Protein AF-A0A1G4BKB5-F1 (afdb_monomer)

InterPro domains:
  IPR043502 DNA/RNA polymerase superfamily [SSF56672] (6-46)

Mean predicted aligned error: 6.32 Å

Sequence (50 aa):
LIRILIFFIFKKNKKKFRFIIDYKKLNEIIKKNYYLLPFIIEFKEILYRA

Structure (mmCIF, N/CA/C/O backbone):
data_AF-A0A1G4BKB5-F1
#
_entry.id   AF-A0A1G4BKB5-F1
#
loop_
_atom_site.group_PDB
_atom_site.id
_atom_site.type_symbol
_atom_site.label_atom_id
_atom_site.label_alt_id
_atom_site.label_comp_id
_atom_site.label_asym_id
_atom_site.label_entity_id
_atom_site.label_seq_id
_atom_site.pdbx_PDB_ins_code
_atom_site.Cartn_x
_atom_site.Cartn_y
_atom_site.Cartn_z
_atom_site.occupancy
_atom_site.B_iso_or_equiv
_atom_site.auth_seq_id
_atom_site.auth_comp_id
_atom_site.auth_asym_id
_atom_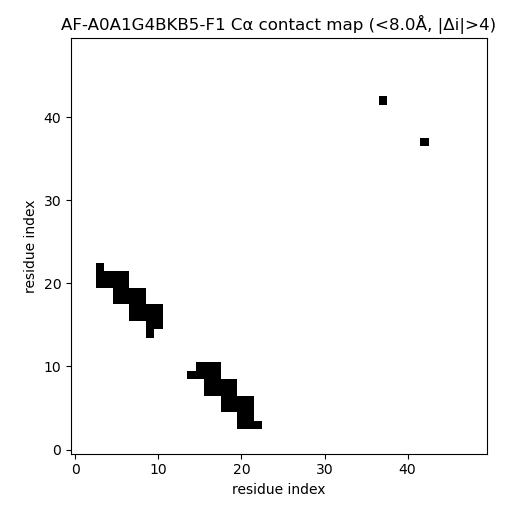site.auth_atom_id
_atom_site.pdbx_PDB_model_num
ATOM 1 N N . LEU A 1 1 ? -21.364 -10.279 0.456 1.00 74.50 1 LEU A N 1
ATOM 2 C CA . LEU A 1 1 ? -20.976 -8.936 0.953 1.00 74.50 1 LEU A CA 1
ATOM 3 C C . LEU A 1 1 ? -19.532 -8.980 1.433 1.00 74.50 1 LEU A C 1
ATOM 5 O O . LEU A 1 1 ? -19.210 -9.812 2.273 1.00 74.50 1 LEU A O 1
ATOM 9 N N . ILE A 1 2 ? -18.655 -8.141 0.880 1.00 81.69 2 ILE A N 1
ATOM 10 C CA . ILE A 1 2 ? -17.264 -8.031 1.343 1.00 81.69 2 ILE A CA 1
ATOM 11 C C . ILE A 1 2 ? -17.263 -7.219 2.639 1.00 81.69 2 ILE A C 1
ATOM 13 O O . ILE A 1 2 ? -17.774 -6.102 2.673 1.00 81.69 2 ILE A O 1
ATOM 17 N N . ARG A 1 3 ? -16.706 -7.782 3.716 1.00 87.50 3 ARG A N 1
ATOM 18 C CA . ARG A 1 3 ? -16.538 -7.070 4.987 1.00 87.50 3 ARG A CA 1
ATOM 19 C C . ARG A 1 3 ? -15.324 -6.149 4.879 1.00 87.50 3 ARG A C 1
ATOM 21 O O . ARG A 1 3 ? -14.212 -6.628 4.660 1.00 87.50 3 ARG A O 1
ATOM 28 N N . ILE A 1 4 ? -15.556 -4.850 5.026 1.00 90.81 4 ILE A N 1
ATOM 29 C CA . ILE A 1 4 ? -14.535 -3.801 4.959 1.00 90.81 4 ILE A CA 1
ATOM 30 C C . ILE A 1 4 ? -14.176 -3.385 6.389 1.00 90.81 4 ILE A C 1
ATOM 32 O O . ILE A 1 4 ? -15.069 -3.149 7.202 1.00 90.81 4 ILE A O 1
ATOM 36 N N . LEU A 1 5 ? -12.880 -3.317 6.704 1.00 93.81 5 LEU A N 1
ATOM 37 C CA . LEU A 1 5 ? -12.403 -2.810 7.993 1.00 93.81 5 LEU A CA 1
ATOM 38 C C . LEU A 1 5 ? -12.146 -1.304 7.902 1.00 93.81 5 LEU A C 1
ATOM 40 O O . LEU A 1 5 ? -11.691 -0.797 6.876 1.00 93.81 5 LEU A O 1
ATOM 44 N N . ILE A 1 6 ? -12.437 -0.598 8.990 1.00 95.38 6 ILE A N 1
ATOM 45 C CA . ILE A 1 6 ? -12.253 0.846 9.131 1.00 95.38 6 ILE A CA 1
ATOM 46 C C . ILE A 1 6 ? -11.397 1.096 10.369 1.00 95.38 6 ILE A C 1
ATOM 48 O O . ILE A 1 6 ? -11.623 0.501 11.421 1.00 95.38 6 ILE A O 1
ATOM 52 N N . PHE A 1 7 ? -10.444 2.014 10.247 1.00 95.88 7 PHE A N 1
ATOM 53 C CA . PHE A 1 7 ? -9.532 2.417 11.305 1.00 95.88 7 PHE A CA 1
ATOM 54 C C . PHE A 1 7 ? -9.577 3.928 11.523 1.00 95.88 7 PHE A C 1
ATOM 56 O O . PHE A 1 7 ? -9.618 4.714 10.574 1.00 95.88 7 PHE A O 1
ATOM 63 N N . PHE A 1 8 ? -9.476 4.335 12.785 1.00 96.06 8 PHE A N 1
ATOM 64 C CA . PHE A 1 8 ? -9.166 5.708 13.166 1.00 96.06 8 PHE A CA 1
ATOM 65 C C . PHE A 1 8 ? -7.731 5.756 13.680 1.00 96.06 8 PHE A C 1
ATOM 67 O O . PHE A 1 8 ? -7.416 5.189 14.722 1.00 96.06 8 PHE A O 1
ATOM 74 N N . ILE A 1 9 ? -6.851 6.426 12.939 1.00 95.19 9 ILE A N 1
ATOM 75 C CA . ILE A 1 9 ? -5.427 6.536 13.278 1.00 95.19 9 ILE A CA 1
ATOM 76 C C . ILE A 1 9 ? -5.090 7.997 13.553 1.00 95.19 9 ILE A C 1
ATOM 78 O O . ILE A 1 9 ? -5.527 8.892 12.829 1.00 95.19 9 ILE A O 1
ATOM 82 N N . PHE A 1 10 ? -4.298 8.266 14.586 1.00 96.50 10 PHE A N 1
ATOM 83 C CA . PHE A 1 10 ? -3.794 9.613 14.836 1.00 96.50 10 PHE A CA 1
ATOM 84 C C .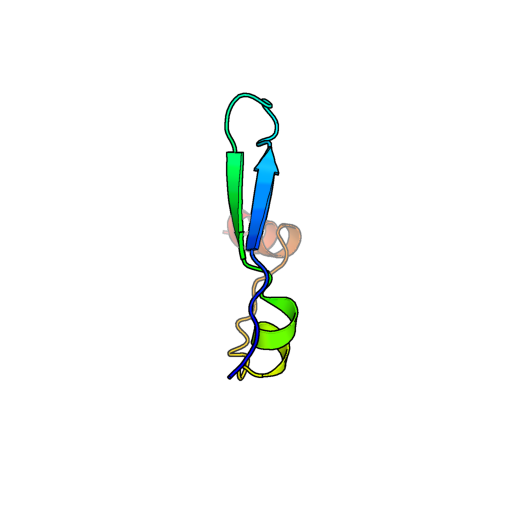 PHE A 1 10 ? -2.896 10.091 13.689 1.00 96.50 10 PHE A C 1
ATOM 86 O O . PHE A 1 10 ? -1.981 9.395 13.250 1.00 96.50 10 PHE A O 1
ATOM 93 N N . LYS A 1 11 ? -3.111 11.324 13.220 1.00 94.31 11 LYS A N 1
ATOM 94 C CA . LYS A 1 11 ? -2.145 12.009 12.352 1.00 94.31 11 LYS A CA 1
ATOM 95 C C . LYS A 1 11 ? -0.818 12.193 13.096 1.00 94.31 11 LYS A C 1
ATOM 97 O O . LYS A 1 11 ? -0.786 12.199 14.322 1.00 94.31 11 LYS A O 1
ATOM 102 N N . LYS A 1 12 ? 0.275 12.425 12.358 1.00 93.12 12 LYS A N 1
ATOM 103 C CA . LYS A 1 12 ? 1.634 12.602 12.916 1.00 93.12 12 LYS A CA 1
ATOM 104 C C . LYS A 1 12 ? 1.701 13.640 14.044 1.00 93.12 12 LYS A C 1
ATOM 106 O O . LYS A 1 12 ? 2.421 13.455 15.014 1.00 93.12 12 LYS A O 1
ATOM 111 N N . ASN A 1 13 ? 0.912 14.708 13.938 1.00 93.56 13 ASN A N 1
ATOM 112 C CA . ASN A 1 13 ? 0.827 15.755 14.955 1.00 93.56 13 ASN A CA 1
ATOM 113 C C . ASN A 1 13 ? -0.032 15.382 16.182 1.00 93.56 13 ASN A C 1
ATOM 115 O O . ASN A 1 13 ? -0.202 16.226 17.052 1.00 93.56 13 ASN A O 1
ATOM 119 N N . LYS A 1 14 ? -0.620 14.178 16.228 1.00 90.88 14 LYS A N 1
ATOM 120 C CA . LYS A 1 14 ? -1.515 13.626 17.265 1.00 90.88 14 LYS A CA 1
ATOM 121 C C . LYS A 1 14 ? -2.771 14.447 17.594 1.00 90.88 14 LYS A C 1
ATOM 123 O O . LYS A 1 14 ? -3.571 14.034 18.419 1.00 90.88 14 LYS A O 1
ATOM 128 N N . LYS A 1 15 ? -2.995 15.573 16.914 1.00 92.88 15 LYS A N 1
ATOM 129 C CA . LYS A 1 15 ? -4.119 16.490 17.177 1.00 92.88 15 LYS A CA 1
ATOM 130 C C . LYS A 1 15 ? -5.405 16.115 16.446 1.00 92.88 15 LYS A C 1
ATOM 132 O O . LYS A 1 15 ? -6.460 16.652 16.755 1.00 92.88 15 LYS A O 1
ATOM 137 N N . LYS A 1 16 ? -5.325 15.263 15.422 1.00 93.69 16 LYS A N 1
ATOM 138 C CA . LYS A 1 16 ? -6.474 14.879 14.592 1.00 93.69 16 LYS A CA 1
ATOM 139 C C . LYS A 1 16 ? -6.423 13.393 14.281 1.00 93.69 16 LYS A C 1
ATOM 141 O O . LYS A 1 16 ? -5.347 12.865 13.996 1.00 93.69 16 LYS A O 1
ATOM 146 N N . PHE A 1 17 ? -7.584 12.754 14.254 1.00 95.44 17 PHE A N 1
ATOM 147 C CA . PHE A 1 17 ? -7.729 11.421 13.686 1.00 95.44 17 PHE A CA 1
ATOM 148 C C . PHE A 1 17 ? -7.806 11.483 12.160 1.00 95.44 17 PHE A C 1
ATOM 150 O O . PHE A 1 17 ? -8.206 12.484 11.558 1.00 95.44 17 PHE A O 1
ATOM 157 N N . ARG A 1 18 ? -7.395 10.392 11.527 1.00 95.12 18 ARG A N 1
ATOM 158 C CA . ARG A 1 18 ? -7.604 10.096 10.120 1.00 95.12 18 ARG A CA 1
ATOM 159 C C . ARG A 1 18 ? -8.434 8.826 10.046 1.00 95.12 18 ARG A C 1
ATOM 161 O O . ARG A 1 18 ? -8.060 7.809 10.623 1.00 95.12 18 ARG A O 1
ATOM 168 N N . PHE A 1 19 ? -9.538 8.916 9.323 1.00 96.50 19 PHE A N 1
ATOM 169 C CA . PHE A 1 19 ? -10.333 7.770 8.922 1.00 96.50 19 PHE A CA 1
AT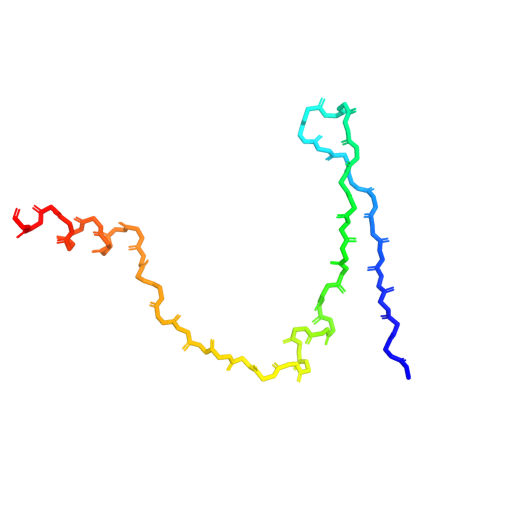OM 170 C C . PHE A 1 19 ? -9.616 7.037 7.784 1.00 96.50 19 PHE A C 1
ATOM 172 O O . PHE A 1 19 ? -9.215 7.664 6.799 1.00 96.50 19 PHE A O 1
ATOM 179 N N . ILE A 1 20 ? -9.402 5.735 7.940 1.00 95.75 20 ILE A N 1
ATOM 180 C CA . ILE A 1 20 ? -8.689 4.887 6.984 1.00 95.75 20 ILE A CA 1
ATOM 181 C C . ILE A 1 20 ? -9.518 3.630 6.748 1.00 95.75 20 ILE A C 1
ATOM 183 O O . ILE A 1 20 ? -9.984 3.005 7.694 1.00 95.75 20 ILE A O 1
ATOM 187 N N . ILE A 1 21 ? -9.675 3.254 5.484 1.00 95.75 21 ILE A N 1
ATOM 188 C CA . ILE A 1 21 ? -10.345 2.020 5.074 1.00 95.75 21 ILE A CA 1
ATOM 189 C C . ILE A 1 21 ? -9.273 0.980 4.734 1.00 95.75 21 ILE A C 1
ATOM 191 O O . ILE A 1 21 ? -8.299 1.301 4.049 1.00 95.75 21 ILE A O 1
ATOM 195 N N . ASP A 1 22 ? -9.446 -0.258 5.198 1.00 95.25 22 ASP A N 1
ATOM 196 C CA . ASP A 1 22 ? -8.603 -1.379 4.786 1.00 95.25 22 ASP A CA 1
ATOM 197 C C . ASP A 1 22 ? -8.998 -1.871 3.393 1.00 95.25 22 ASP A C 1
ATOM 199 O O . ASP A 1 22 ? -9.997 -2.571 3.210 1.00 95.25 22 ASP A O 1
ATOM 203 N N . TYR A 1 23 ? -8.181 -1.518 2.407 1.00 94.69 23 TYR A N 1
ATOM 204 C CA . TYR A 1 23 ? -8.380 -1.922 1.022 1.00 94.69 23 TYR A CA 1
ATOM 205 C C . TYR A 1 23 ? -7.698 -3.244 0.655 1.00 94.69 23 TYR A C 1
ATOM 207 O O . TYR A 1 23 ? -7.795 -3.631 -0.502 1.00 94.69 23 TYR A O 1
ATOM 215 N N . LYS A 1 24 ? -7.033 -3.971 1.572 1.00 92.81 24 LYS A N 1
ATOM 216 C CA . LYS A 1 24 ? -6.263 -5.186 1.218 1.00 92.81 24 LYS A CA 1
ATOM 217 C C . LYS A 1 24 ? -7.056 -6.180 0.365 1.00 92.81 24 LYS A C 1
ATOM 219 O O . LYS A 1 24 ? -6.655 -6.470 -0.756 1.00 92.81 24 LYS A O 1
ATOM 224 N N . LYS A 1 25 ? -8.227 -6.608 0.849 1.00 92.31 25 LYS A N 1
ATOM 225 C CA . LYS A 1 25 ? -9.105 -7.538 0.114 1.00 92.31 25 LYS A CA 1
ATOM 226 C C . LYS A 1 25 ? -9.648 -6.941 -1.184 1.00 92.31 25 LYS A C 1
ATOM 228 O O . LYS A 1 25 ? -9.812 -7.649 -2.167 1.00 92.31 25 LYS A O 1
ATOM 233 N N . LEU A 1 26 ? -9.933 -5.639 -1.204 1.00 93.06 26 LEU A N 1
ATOM 234 C CA . LEU A 1 26 ? -10.431 -4.964 -2.406 1.00 93.06 26 LEU A CA 1
ATOM 235 C C . LEU A 1 26 ? -9.344 -4.888 -3.490 1.00 93.06 26 LEU A C 1
ATOM 237 O O . LEU A 1 26 ? -9.629 -5.129 -4.658 1.00 93.06 26 LEU A O 1
ATOM 241 N N . ASN A 1 27 ? -8.093 -4.642 -3.102 1.00 92.88 27 ASN A N 1
ATOM 242 C CA . ASN A 1 27 ? -6.948 -4.557 -4.008 1.00 92.88 27 ASN A CA 1
ATOM 243 C C . ASN A 1 27 ? -6.585 -5.896 -4.672 1.00 92.88 27 ASN A C 1
ATOM 245 O O . ASN A 1 27 ? -5.914 -5.887 -5.704 1.00 92.88 27 ASN A O 1
ATOM 249 N N . GLU A 1 28 ? -6.988 -7.027 -4.088 1.00 92.25 28 GLU A N 1
ATOM 250 C CA . GLU A 1 28 ? -6.832 -8.365 -4.679 1.00 92.25 28 GLU A CA 1
ATOM 251 C C . GLU A 1 28 ? -7.902 -8.656 -5.737 1.00 92.25 28 GLU A C 1
ATOM 253 O O . GLU A 1 28 ? -7.623 -9.310 -6.737 1.00 92.25 28 GLU A O 1
ATOM 258 N N . ILE A 1 29 ? -9.122 -8.156 -5.528 1.00 93.88 29 ILE A N 1
ATOM 259 C CA . ILE A 1 29 ? -10.281 -8.449 -6.382 1.00 93.88 29 ILE A CA 1
ATOM 260 C C . ILE A 1 29 ? -10.322 -7.527 -7.610 1.00 93.88 29 ILE A C 1
ATOM 262 O O . ILE A 1 29 ? -10.790 -7.922 -8.678 1.00 93.88 29 ILE A O 1
ATOM 266 N N . ILE A 1 30 ? -9.857 -6.283 -7.476 1.00 94.50 30 ILE A N 1
ATOM 267 C CA . ILE A 1 30 ? -9.941 -5.278 -8.541 1.00 94.50 30 ILE A CA 1
ATOM 268 C C . ILE A 1 30 ? -8.885 -5.540 -9.626 1.00 94.50 30 ILE A C 1
ATOM 270 O O . ILE A 1 30 ? -7.694 -5.684 -9.343 1.00 94.50 30 ILE A O 1
ATOM 274 N N . LYS A 1 31 ? -9.308 -5.510 -10.899 1.00 95.50 31 LYS A N 1
ATOM 275 C CA . LYS A 1 31 ? -8.396 -5.531 -12.052 1.00 95.50 31 LYS A CA 1
ATOM 276 C C . LYS A 1 31 ? -7.508 -4.285 -12.031 1.00 95.50 31 LYS A C 1
ATOM 278 O O . LYS A 1 31 ? -7.992 -3.161 -12.152 1.00 95.50 31 LYS A O 1
ATOM 283 N N . LYS A 1 32 ? -6.198 -4.490 -11.908 1.00 93.12 32 LYS A N 1
ATOM 284 C CA . LYS A 1 32 ? -5.213 -3.405 -11.908 1.00 93.12 32 LYS A CA 1
ATOM 285 C C . LYS A 1 32 ? -5.023 -2.861 -13.321 1.00 93.12 32 LYS A C 1
ATOM 287 O O . LYS A 1 32 ? -4.737 -3.617 -14.247 1.00 93.12 32 L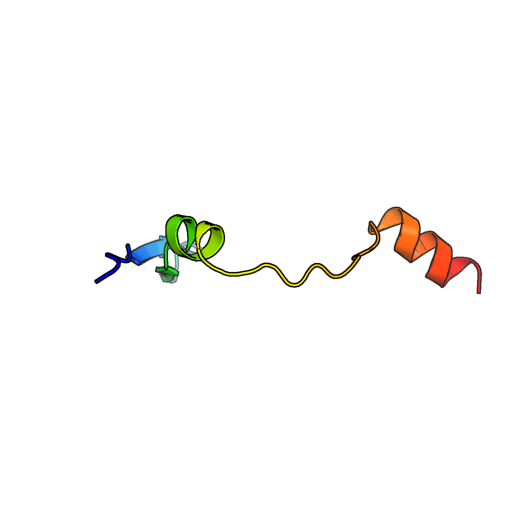YS A O 1
ATOM 292 N N . ASN A 1 33 ? -5.155 -1.546 -13.464 1.00 93.38 33 AS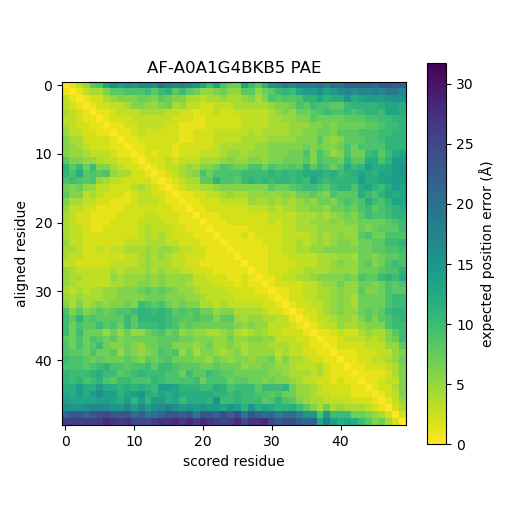N A N 1
ATOM 293 C CA . ASN A 1 33 ? -4.729 -0.826 -14.656 1.00 93.38 33 ASN A CA 1
ATOM 294 C C . ASN A 1 33 ? -3.330 -0.260 -14.393 1.00 93.38 33 ASN A C 1
ATOM 296 O O . ASN A 1 33 ? -3.189 0.760 -13.719 1.00 93.38 33 ASN A O 1
ATOM 300 N N . TYR A 1 34 ? -2.301 -0.986 -14.823 1.00 89.50 34 TYR A N 1
ATOM 301 C CA . TYR A 1 34 ? -0.917 -0.613 -14.561 1.00 89.50 34 TYR A CA 1
ATOM 302 C C . TYR A 1 34 ? -0.495 0.544 -15.465 1.00 89.50 34 T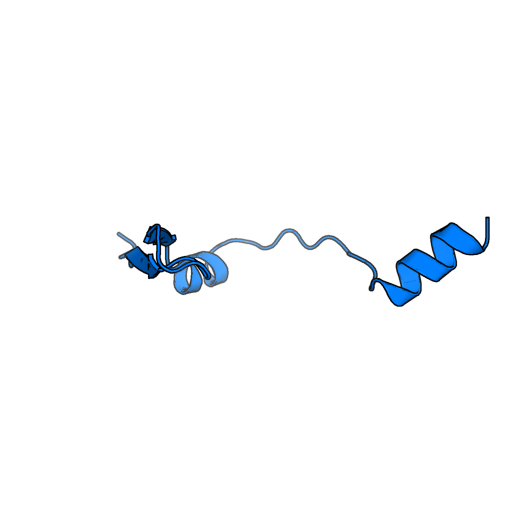YR A C 1
ATOM 304 O O . TYR A 1 34 ? -0.573 0.446 -16.685 1.00 89.50 34 TYR A O 1
ATOM 312 N N . TYR A 1 35 ? -0.003 1.616 -14.850 1.00 90.44 35 TYR A N 1
ATOM 313 C CA . TYR A 1 35 ? 0.687 2.697 -15.540 1.00 90.44 35 TYR A CA 1
ATOM 314 C C . TYR A 1 35 ? 2.135 2.739 -15.057 1.00 90.44 35 TYR A C 1
ATOM 316 O O . TYR A 1 35 ? 2.390 2.614 -13.856 1.00 90.44 35 TYR A O 1
ATOM 324 N N . LEU A 1 36 ? 3.080 2.890 -15.985 1.00 89.50 36 LEU A N 1
ATOM 325 C CA . LEU A 1 36 ? 4.496 3.001 -15.654 1.00 89.50 36 LEU A CA 1
ATOM 326 C C . LEU A 1 36 ? 4.756 4.377 -15.041 1.00 89.50 36 LEU A C 1
ATOM 328 O O . LEU A 1 36 ? 4.664 5.400 -15.714 1.00 89.50 36 LEU A O 1
ATOM 332 N N . LEU A 1 37 ? 5.077 4.396 -13.751 1.00 91.38 37 LEU A N 1
ATOM 3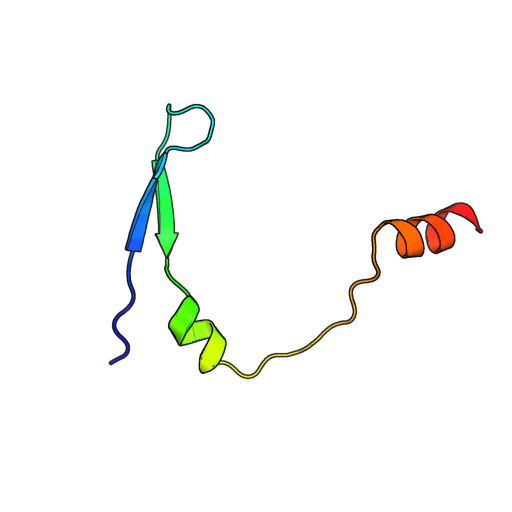33 C CA . LEU A 1 37 ? 5.617 5.573 -13.086 1.00 91.38 37 LEU A CA 1
ATOM 334 C C . LEU A 1 37 ? 7.134 5.395 -12.976 1.00 91.38 37 LEU A C 1
ATOM 336 O O . LEU A 1 37 ? 7.559 4.467 -12.283 1.00 91.38 37 LEU A O 1
ATOM 340 N N . PRO A 1 38 ? 7.938 6.238 -13.647 1.00 89.44 38 PRO A N 1
ATOM 341 C CA . PRO A 1 38 ? 9.387 6.165 -13.542 1.00 89.44 38 PRO A CA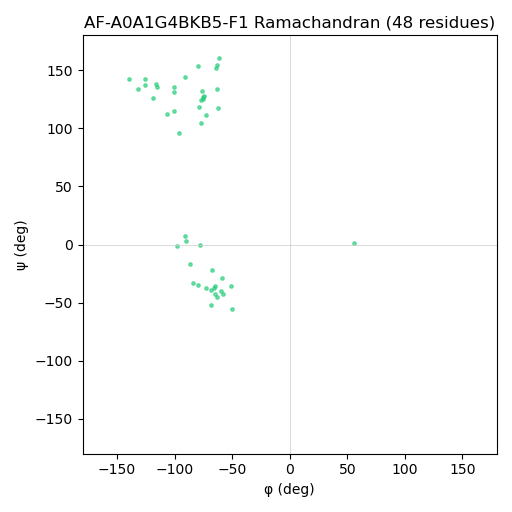 1
ATOM 342 C C . PRO A 1 38 ? 9.831 6.475 -12.113 1.00 89.44 38 PRO A C 1
ATOM 344 O O . PRO A 1 38 ? 9.178 7.232 -11.382 1.00 89.44 38 PRO A O 1
ATOM 347 N N . PHE A 1 39 ? 10.967 5.912 -11.713 1.00 92.62 39 PHE A N 1
ATOM 348 C CA . PHE A 1 39 ? 11.576 6.284 -10.441 1.00 92.62 39 PHE A CA 1
ATOM 349 C C . PHE A 1 39 ? 11.986 7.757 -10.456 1.00 92.62 39 PHE A C 1
ATOM 351 O O . PHE A 1 39 ? 12.292 8.330 -11.498 1.00 92.62 39 PHE A O 1
ATOM 358 N N . ILE A 1 40 ? 12.062 8.386 -9.279 1.00 93.06 40 ILE A N 1
ATOM 359 C CA . ILE A 1 40 ? 12.443 9.805 -9.189 1.00 93.06 40 ILE A CA 1
ATOM 360 C C . ILE A 1 40 ? 13.828 10.086 -9.793 1.00 93.06 40 ILE A C 1
ATOM 362 O O . ILE A 1 40 ? 14.062 11.186 -10.280 1.00 93.06 40 ILE A O 1
ATOM 366 N N . ILE A 1 41 ? 14.738 9.106 -9.777 1.00 91.62 41 ILE A N 1
ATOM 367 C CA . ILE A 1 41 ? 16.067 9.217 -10.393 1.00 91.62 41 ILE A CA 1
ATOM 368 C C . ILE A 1 41 ? 15.929 9.284 -11.920 1.00 91.62 41 ILE A C 1
ATOM 370 O O . ILE A 1 41 ? 16.385 10.251 -12.522 1.00 91.62 41 ILE A O 1
ATOM 374 N N . GLU A 1 42 ? 15.206 8.333 -12.518 1.00 89.19 42 GLU A N 1
ATOM 375 C CA . GLU A 1 42 ? 14.903 8.300 -13.958 1.00 89.19 42 GLU A CA 1
ATOM 376 C C . GLU A 1 42 ? 14.166 9.573 -14.401 1.00 89.19 42 GLU A C 1
ATOM 378 O O . GLU A 1 42 ? 14.493 10.184 -15.415 1.00 89.19 42 GLU A O 1
ATOM 383 N N . PHE A 1 43 ? 13.203 10.033 -13.601 1.00 90.06 43 PHE A N 1
ATOM 384 C CA . PHE A 1 43 ? 12.440 11.243 -13.889 1.00 90.06 43 PHE A CA 1
ATOM 385 C C . PHE A 1 43 ? 13.302 12.514 -13.847 1.00 90.06 43 PHE A C 1
ATOM 387 O O . PHE A 1 43 ? 13.123 13.410 -14.670 1.00 90.06 43 PHE A O 1
ATOM 394 N N . LYS A 1 44 ? 14.267 12.598 -12.919 1.00 88.56 44 LYS A N 1
ATOM 395 C CA . LYS A 1 44 ? 15.238 13.702 -12.878 1.00 88.56 44 LYS A CA 1
ATOM 396 C C . LYS A 1 44 ? 16.135 13.700 -14.109 1.00 88.56 44 LYS A C 1
ATOM 398 O O . LYS A 1 44 ? 16.367 14.762 -14.672 1.00 88.56 44 LYS A O 1
ATOM 403 N N . GLU A 1 45 ? 16.616 12.539 -14.539 1.00 87.06 45 GLU A N 1
ATOM 404 C CA . GLU A 1 45 ? 17.416 12.451 -15.763 1.00 87.06 45 GLU A CA 1
ATOM 405 C C . GLU A 1 45 ? 16.635 12.938 -16.984 1.00 87.06 45 GLU A C 1
ATOM 407 O O . GLU A 1 45 ? 17.192 13.671 -17.791 1.00 87.06 45 GLU A O 1
ATOM 412 N N . ILE A 1 46 ? 15.344 12.605 -17.087 1.00 86.38 46 ILE A N 1
ATOM 413 C CA . ILE A 1 46 ? 14.472 13.099 -18.164 1.00 86.38 46 ILE A CA 1
ATOM 414 C C . ILE A 1 46 ? 14.323 14.628 -18.106 1.00 86.38 46 ILE A C 1
ATOM 416 O O . ILE A 1 46 ? 14.415 15.286 -19.136 1.00 86.38 46 ILE A O 1
ATOM 420 N N . LEU A 1 47 ? 14.101 15.203 -16.920 1.00 84.75 47 LEU A N 1
ATOM 421 C CA . LEU A 1 47 ? 13.866 16.644 -16.763 1.00 84.75 47 LEU A CA 1
ATOM 422 C C . LEU A 1 47 ? 15.117 17.511 -16.948 1.00 84.75 47 LEU A C 1
ATOM 424 O O . LEU A 1 47 ? 15.008 18.617 -17.463 1.00 84.75 47 LEU A O 1
ATOM 428 N N . TYR A 1 48 ? 16.281 17.046 -16.492 1.00 83.69 48 TYR A N 1
ATOM 429 C CA . TYR A 1 48 ? 17.525 17.828 -16.498 1.00 83.69 48 TYR A CA 1
ATOM 430 C C . TYR A 1 48 ? 18.449 17.512 -17.685 1.00 83.69 48 TYR A C 1
ATOM 4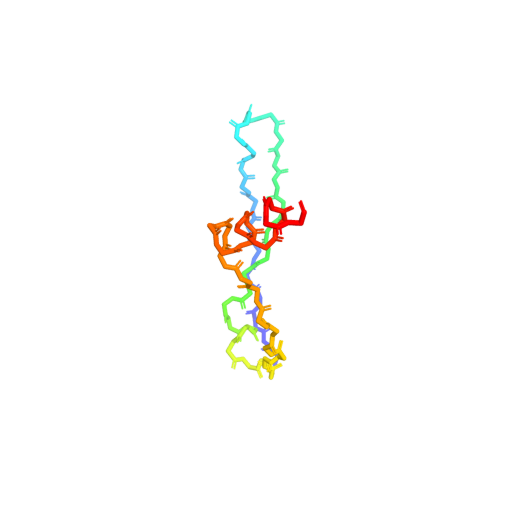32 O O . TYR A 1 48 ? 19.511 18.118 -17.800 1.00 83.69 48 TYR A O 1
ATOM 440 N N . ARG A 1 49 ? 18.071 16.568 -18.559 1.00 65.50 49 ARG A N 1
ATOM 441 C CA . ARG A 1 49 ? 18.699 16.367 -19.880 1.00 65.50 49 ARG A CA 1
ATOM 442 C C . ARG A 1 49 ? 18.014 17.166 -21.005 1.00 65.50 49 ARG A C 1
ATOM 444 O O . ARG A 1 49 ? 18.365 16.950 -22.163 1.00 65.50 49 ARG A O 1
ATOM 451 N N . ALA A 1 50 ? 17.057 18.038 -20.676 1.00 54.53 50 ALA A N 1
ATOM 452 C CA . ALA A 1 50 ? 16.455 19.009 -21.594 1.00 54.53 50 ALA A CA 1
ATOM 453 C C . ALA A 1 50 ? 17.266 20.311 -21.643 1.00 54.53 50 ALA A C 1
ATOM 455 O O . ALA A 1 50 ? 17.689 20.775 -20.558 1.00 54.53 50 ALA A O 1
#

Secondary structure (DSSP, 8-state):
-PPPPEEEEE-TTSSSEEEEE--HHHHHHSPP-------HHHHHHHHHT-

Organism: NCBI:txid1209926

Foldseek 3Di:
DDDKDWDWDQDPVNPGTDIDIPCPVVVVVDDDDDDDDDDPVVVVCVVVVD

Radius of gyration: 18.12 Å; Cα contacts (8 Å, |Δi|>4): 29; chains: 1; bounding box: 40×28×39 Å

Solvent-accessible surface area (backbone atoms only — not comparable to full-atom values): 3447 Å² total; per-residue (Å²): 134,87,87,74,51,75,44,81,43,67,39,97,84,65,80,43,74,39,84,43,72,58,50,69,72,54,64,71,71,51,86,80,83,86,72,92,76,73,53,74,67,60,47,46,54,62,64,71,73,105

Nearest PDB structures (foldseek):
  6wb0-assembly1_A  TM=7.884E-01  e=1.356E+00  Human immunodeficiency virus 1

pLDDT: mean 90.5, std 7.56, range [54.53, 96.5]